Protein AF-W2UZZ5-F1 (afdb_monomer)

Structure (mmCIF, N/CA/C/O backbone):
data_AF-W2UZZ5-F1
#
_entry.id   AF-W2UZZ5-F1
#
loop_
_atom_site.group_PDB
_atom_site.id
_atom_site.type_symbol
_atom_site.label_atom_id
_atom_site.label_alt_id
_atom_site.label_comp_id
_atom_site.label_asym_id
_atom_site.label_entity_id
_atom_site.label_seq_id
_atom_site.pdbx_PDB_ins_code
_atom_site.Cartn_x
_atom_site.Cartn_y
_atom_site.Cartn_z
_atom_site.occupancy
_atom_site.B_iso_or_equiv
_atom_site.auth_seq_id
_atom_site.auth_comp_id
_atom_site.auth_asym_id
_atom_site.auth_atom_id
_atom_site.pdbx_PDB_model_num
ATOM 1 N N . MET A 1 1 ? -10.497 3.905 4.717 1.00 91.19 1 MET A N 1
ATOM 2 C CA . MET A 1 1 ? -10.599 2.902 3.632 1.00 91.19 1 MET A CA 1
ATOM 3 C C . MET A 1 1 ? -9.316 2.923 2.808 1.00 91.19 1 MET A C 1
ATOM 5 O O . MET A 1 1 ? -8.672 3.965 2.759 1.00 91.19 1 MET A O 1
ATOM 9 N N . ILE A 1 2 ? -8.928 1.797 2.211 1.00 92.50 2 ILE A N 1
ATOM 10 C CA . ILE A 1 2 ? -7.803 1.697 1.281 1.00 92.50 2 ILE A CA 1
ATOM 11 C C . ILE A 1 2 ? -8.308 1.258 -0.085 1.00 92.50 2 ILE A C 1
ATOM 13 O O . ILE A 1 2 ? -9.021 0.258 -0.189 1.00 92.50 2 ILE A O 1
ATOM 17 N N . ASP A 1 3 ? -7.843 1.945 -1.117 1.00 92.19 3 ASP A N 1
ATOM 18 C CA . ASP A 1 3 ? -7.995 1.504 -2.497 1.00 92.19 3 ASP A CA 1
ATOM 19 C C . ASP A 1 3 ? -6.686 1.712 -3.273 1.00 92.19 3 ASP A C 1
ATOM 21 O O . ASP A 1 3 ? -5.759 2.375 -2.797 1.00 92.19 3 ASP A O 1
ATOM 25 N N . SER A 1 4 ? -6.553 1.108 -4.449 1.00 92.44 4 SER A N 1
ATOM 26 C CA . SER A 1 4 ? -5.449 1.411 -5.359 1.00 92.44 4 SER A CA 1
ATOM 27 C C . SER A 1 4 ? -5.892 1.411 -6.805 1.00 92.44 4 SER A C 1
ATOM 29 O O . SER A 1 4 ? -6.672 0.564 -7.230 1.00 92.44 4 SER A O 1
ATOM 31 N N . THR A 1 5 ? -5.284 2.290 -7.590 1.00 92.88 5 THR A N 1
ATOM 32 C CA . THR A 1 5 ? -5.426 2.275 -9.044 1.00 92.88 5 THR A CA 1
ATOM 33 C C . THR A 1 5 ? -4.099 1.948 -9.714 1.00 92.88 5 THR A C 1
ATOM 35 O O . THR A 1 5 ? -3.026 2.293 -9.212 1.00 92.88 5 THR A O 1
ATOM 38 N N . ILE A 1 6 ? -4.164 1.252 -10.848 1.00 93.00 6 ILE A N 1
ATOM 39 C CA . ILE A 1 6 ? -2.992 0.913 -11.656 1.00 93.00 6 ILE A CA 1
ATOM 40 C C . ILE A 1 6 ? -2.866 1.945 -12.771 1.00 93.00 6 ILE A C 1
ATOM 42 O O . ILE A 1 6 ? -3.781 2.112 -13.577 1.00 93.00 6 ILE A O 1
ATOM 46 N N . VAL A 1 7 ? -1.700 2.576 -12.864 1.00 93.50 7 VAL A N 1
ATOM 47 C CA . VAL A 1 7 ? -1.356 3.503 -13.944 1.00 93.50 7 VAL A CA 1
ATOM 48 C C . VAL A 1 7 ? -0.288 2.902 -14.846 1.00 93.50 7 VAL A C 1
ATOM 50 O O . VAL A 1 7 ? 0.576 2.140 -14.404 1.00 93.50 7 VAL A O 1
ATOM 53 N N . ARG A 1 8 ? -0.358 3.223 -16.141 1.00 93.44 8 ARG A N 1
ATOM 54 C CA . ARG A 1 8 ? 0.681 2.849 -17.099 1.00 93.44 8 ARG A CA 1
ATOM 55 C C . ARG A 1 8 ? 1.817 3.850 -17.020 1.00 93.44 8 ARG A C 1
ATOM 57 O O . ARG A 1 8 ? 1.595 5.053 -17.094 1.00 93.44 8 ARG A O 1
ATOM 64 N N . GLU A 1 9 ? 3.023 3.322 -16.935 1.00 91.69 9 GLU A N 1
ATOM 65 C CA . GLU A 1 9 ? 4.222 4.135 -16.836 1.00 91.69 9 GLU A CA 1
ATOM 66 C C . GLU A 1 9 ? 4.764 4.511 -18.208 1.00 91.69 9 GLU A C 1
ATOM 68 O O . GLU A 1 9 ? 4.563 3.808 -19.209 1.00 91.69 9 GLU A O 1
ATOM 73 N N . HIS A 1 10 ? 5.485 5.629 -18.250 1.00 89.81 10 HIS A N 1
ATOM 74 C CA . HIS A 1 10 ? 6.186 6.037 -19.457 1.00 89.81 10 HIS A CA 1
ATOM 75 C C . HIS A 1 10 ? 7.271 5.010 -19.822 1.00 89.81 10 HIS A C 1
ATOM 77 O O . HIS A 1 10 ? 7.894 4.405 -18.950 1.00 89.81 10 HIS A O 1
ATOM 83 N N . ALA A 1 11 ? 7.546 4.828 -21.117 1.00 84.56 11 ALA A N 1
ATOM 84 C CA . ALA A 1 11 ? 8.462 3.788 -21.600 1.00 84.56 11 ALA A CA 1
ATOM 85 C C . ALA A 1 11 ? 9.878 3.884 -20.996 1.00 84.56 11 ALA A C 1
ATOM 87 O O . ALA A 1 11 ? 10.548 2.869 -20.829 1.00 84.56 11 ALA A O 1
ATOM 88 N N . CYS A 1 12 ? 10.304 5.094 -20.627 1.00 86.00 12 CYS A N 1
ATOM 89 C CA . CYS A 1 12 ? 11.612 5.357 -20.028 1.00 86.00 12 CYS A CA 1
ATOM 90 C C . CYS A 1 12 ? 11.593 5.443 -18.488 1.00 86.00 12 CYS A C 1
ATOM 92 O O . CYS A 1 12 ? 12.624 5.775 -17.905 1.00 86.00 12 CYS A O 1
ATOM 94 N N . ALA A 1 13 ? 10.464 5.168 -17.818 1.00 86.12 13 ALA A N 1
ATOM 95 C CA . ALA A 1 13 ? 10.300 5.370 -16.370 1.00 86.12 13 ALA A CA 1
ATOM 96 C C . ALA A 1 13 ? 11.282 4.552 -15.513 1.00 86.12 13 ALA A C 1
ATOM 98 O O . ALA A 1 13 ? 11.599 4.927 -14.391 1.00 86.12 13 ALA A O 1
ATOM 99 N N . THR A 1 14 ? 11.810 3.450 -16.043 1.00 81.69 14 THR A N 1
ATOM 100 C CA . THR A 1 14 ? 12.740 2.581 -15.309 1.00 81.69 14 THR A CA 1
ATOM 101 C C . THR A 1 14 ? 14.153 3.144 -15.223 1.00 81.69 14 THR A C 1
ATOM 103 O O . THR A 1 14 ? 14.946 2.667 -14.413 1.00 81.69 14 THR A O 1
ATOM 106 N N . GLY A 1 15 ? 14.488 4.112 -16.084 1.00 79.19 15 GLY A N 1
ATOM 107 C CA . GLY A 1 15 ? 15.838 4.650 -16.220 1.00 79.19 15 GLY A CA 1
ATOM 108 C C . GLY A 1 15 ? 16.922 3.579 -16.420 1.00 79.19 15 GLY A C 1
ATOM 109 O O . GLY A 1 15 ? 16.651 2.437 -16.800 1.00 79.19 15 GLY A O 1
ATOM 110 N N . TYR A 1 16 ? 18.171 3.969 -16.147 1.00 70.62 16 TYR A N 1
ATOM 111 C CA . TYR A 1 16 ? 19.337 3.084 -16.078 1.00 70.62 16 TYR A CA 1
ATOM 112 C C . TYR A 1 16 ? 19.625 2.737 -14.611 1.00 70.62 16 TYR A C 1
ATOM 114 O O . TYR A 1 16 ? 20.363 3.441 -13.925 1.00 70.62 16 TYR A O 1
ATOM 122 N N . GLY A 1 17 ? 19.027 1.663 -14.093 1.00 68.75 17 GLY A N 1
ATOM 123 C CA . GLY A 1 17 ? 19.311 1.204 -12.732 1.00 68.75 17 GLY A CA 1
ATOM 124 C C . GLY A 1 17 ? 18.374 0.108 -12.232 1.00 68.75 17 GLY A C 1
ATOM 125 O O . GLY A 1 17 ? 17.347 -0.178 -12.835 1.00 68.75 17 GLY A O 1
ATOM 126 N N . LYS A 1 18 ? 18.734 -0.514 -11.102 1.00 67.88 18 LYS A N 1
ATOM 127 C CA . LYS A 1 18 ? 17.907 -1.511 -10.390 1.00 67.88 18 LYS A CA 1
ATOM 128 C C . LYS A 1 18 ? 17.262 -0.934 -9.123 1.00 67.88 18 LYS A C 1
ATOM 130 O O . LYS A 1 18 ? 17.114 -1.641 -8.127 1.00 67.88 18 LYS A O 1
ATOM 135 N N . LYS A 1 19 ? 16.937 0.362 -9.109 1.00 70.44 19 LYS A N 1
ATOM 136 C CA . LYS A 1 19 ? 16.255 0.957 -7.955 1.00 70.44 19 LYS A CA 1
ATOM 137 C C . LYS A 1 19 ? 14.797 0.496 -7.913 1.00 70.44 19 LYS A C 1
ATOM 139 O O . LYS A 1 19 ? 14.157 0.319 -8.947 1.00 70.44 19 LYS A O 1
ATOM 144 N N . LYS A 1 20 ? 14.279 0.275 -6.703 1.00 76.06 20 LYS A N 1
ATOM 145 C CA . LYS A 1 20 ? 12.874 -0.080 -6.474 1.00 76.06 20 LYS A CA 1
ATOM 146 C C . LYS A 1 20 ? 12.025 1.194 -6.429 1.00 76.06 20 LYS A C 1
ATOM 148 O O . LYS A 1 20 ? 11.666 1.657 -5.347 1.00 76.06 20 LYS A O 1
ATOM 153 N N . GLU A 1 21 ? 11.703 1.718 -7.607 1.00 83.62 21 GLU A N 1
ATOM 154 C CA . GLU A 1 21 ? 10.878 2.927 -7.801 1.00 83.62 21 GLU A CA 1
ATOM 155 C C . GLU A 1 21 ? 9.363 2.631 -7.792 1.00 83.62 21 GLU A C 1
ATOM 157 O O . GLU A 1 21 ? 8.568 3.396 -8.319 1.00 83.62 21 GLU A O 1
ATOM 162 N N . GLY A 1 22 ? 8.942 1.485 -7.240 1.00 87.81 22 GLY A N 1
ATOM 163 C CA . GLY A 1 22 ? 7.523 1.093 -7.209 1.00 87.81 22 GLY A CA 1
ATOM 164 C C . GLY A 1 22 ? 6.961 0.593 -8.546 1.00 87.81 22 GLY A C 1
ATOM 165 O O . GLY A 1 22 ? 5.757 0.403 -8.685 1.00 87.81 22 GLY A O 1
ATOM 166 N N . LEU A 1 23 ? 7.837 0.334 -9.519 1.00 90.06 23 LEU A N 1
ATOM 167 C CA . LEU A 1 23 ? 7.465 -0.163 -10.839 1.00 90.06 23 LEU A CA 1
ATOM 168 C C . LEU A 1 23 ? 7.146 -1.664 -10.809 1.00 90.06 23 LEU A C 1
ATOM 170 O O . LEU A 1 23 ? 7.950 -2.490 -10.370 1.00 90.06 23 LEU A O 1
ATOM 174 N N . GLY A 1 24 ? 5.997 -2.018 -11.368 1.00 88.56 24 GLY A N 1
ATOM 175 C CA . GLY A 1 24 ? 5.599 -3.370 -11.737 1.00 88.56 24 GLY A CA 1
ATOM 176 C C . GLY A 1 24 ? 5.621 -3.595 -13.253 1.00 88.56 24 GLY A C 1
ATOM 177 O O . GLY A 1 24 ? 5.909 -2.701 -14.054 1.00 88.56 24 GLY A O 1
ATOM 178 N N . ARG A 1 25 ? 5.291 -4.823 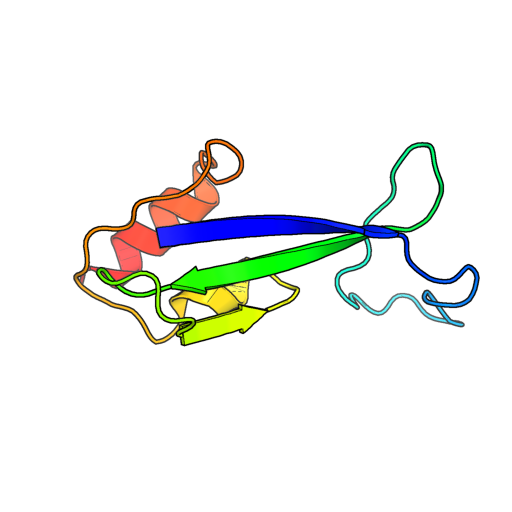-13.663 1.00 87.12 25 ARG A N 1
ATOM 179 C CA . ARG A 1 25 ? 5.090 -5.192 -15.071 1.00 87.12 25 ARG A CA 1
ATOM 180 C C . ARG A 1 25 ? 3.713 -5.803 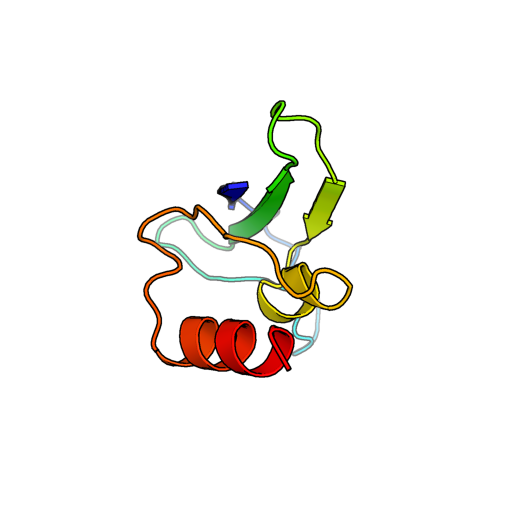-15.276 1.00 87.12 25 ARG A C 1
ATOM 182 O O . ARG A 1 25 ? 3.308 -6.693 -14.534 1.00 87.12 25 ARG A O 1
ATOM 189 N N . SER A 1 26 ? 3.045 -5.377 -16.340 1.00 88.69 26 SER A N 1
ATOM 190 C CA . SER A 1 26 ? 1.827 -5.993 -16.866 1.00 88.69 26 SER A CA 1
ATOM 191 C C . SER A 1 26 ? 2.041 -6.411 -18.327 1.00 88.69 26 SER A C 1
ATOM 193 O O . SER A 1 26 ? 3.098 -6.160 -18.910 1.00 88.69 26 SER A O 1
ATOM 195 N N . LYS A 1 27 ? 1.025 -7.009 -18.964 1.00 87.50 27 LYS A N 1
ATOM 196 C CA . LYS A 1 27 ? 1.083 -7.330 -20.403 1.00 87.50 27 LYS A CA 1
ATOM 197 C C . LYS A 1 27 ? 1.301 -6.089 -21.292 1.00 87.50 27 LYS A C 1
ATOM 199 O O . LYS A 1 27 ? 1.822 -6.235 -22.389 1.00 87.50 27 LYS A O 1
ATOM 204 N N . GLY A 1 28 ? 0.940 -4.885 -20.829 1.00 85.38 28 GLY A N 1
ATOM 205 C CA . GLY A 1 28 ? 1.046 -3.622 -21.582 1.00 85.38 28 GLY A CA 1
ATOM 206 C C . GLY A 1 28 ? 2.348 -2.831 -21.377 1.00 85.38 28 GLY A C 1
ATOM 207 O O . GLY A 1 28 ? 2.448 -1.686 -21.837 1.00 85.38 28 GLY A O 1
ATOM 208 N N . GLY A 1 29 ? 3.325 -3.409 -20.671 1.00 89.12 29 GLY A N 1
ATOM 209 C CA . GLY A 1 29 ? 4.583 -2.758 -20.304 1.00 89.12 29 GLY A CA 1
ATOM 210 C C . GLY A 1 29 ? 4.667 -2.441 -18.810 1.00 89.12 29 GLY A C 1
ATOM 211 O O . GLY A 1 29 ? 4.120 -3.169 -17.978 1.00 89.12 29 GLY A O 1
ATOM 212 N N . PHE A 1 30 ? 5.391 -1.374 -18.471 1.00 92.00 30 PHE A N 1
ATOM 213 C CA . PHE A 1 30 ? 5.564 -0.941 -17.086 1.00 92.00 30 PHE A CA 1
ATOM 214 C C . PHE A 1 30 ? 4.298 -0.288 -16.533 1.00 92.00 30 PHE A C 1
ATOM 216 O O . PHE A 1 30 ? 3.568 0.410 -17.241 1.00 92.00 30 PHE A O 1
ATOM 223 N N . THR A 1 31 ? 4.044 -0.543 -15.257 1.00 93.62 31 THR A N 1
ATOM 224 C CA . THR A 1 31 ? 2.882 -0.035 -14.527 1.00 93.62 31 THR A CA 1
ATOM 225 C C . TH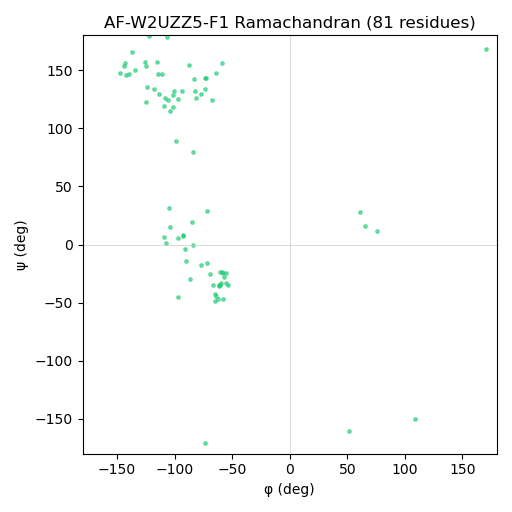R A 1 31 ? 3.271 0.271 -13.094 1.00 93.62 31 THR A C 1
ATOM 227 O O . THR A 1 31 ? 4.122 -0.432 -12.558 1.00 93.62 31 THR A O 1
ATOM 230 N N . SER A 1 32 ? 2.576 1.194 -12.447 1.00 93.19 32 SER A N 1
ATOM 231 C CA . SER A 1 32 ? 2.675 1.415 -11.001 1.00 93.19 32 SER A CA 1
ATOM 232 C C . SER A 1 32 ? 1.299 1.335 -10.367 1.00 93.19 32 SER A C 1
ATOM 234 O O . SER A 1 32 ? 0.282 1.521 -11.041 1.00 93.19 32 SER A O 1
ATOM 236 N N . LYS A 1 33 ? 1.265 1.051 -9.068 1.00 92.19 33 LYS A N 1
ATOM 237 C CA . LYS A 1 33 ? 0.057 1.199 -8.261 1.00 92.19 33 LYS A CA 1
ATOM 238 C C . LYS A 1 33 ? 0.147 2.494 -7.473 1.00 92.19 33 LYS A C 1
ATOM 240 O O . LYS A 1 33 ? 1.168 2.766 -6.854 1.00 92.19 33 LYS A O 1
ATOM 245 N N . ILE A 1 34 ? -0.921 3.279 -7.510 1.00 93.50 34 ILE A N 1
ATOM 246 C CA . ILE A 1 34 ? -1.112 4.420 -6.619 1.00 93.50 34 ILE A CA 1
ATOM 247 C C . ILE A 1 34 ? -2.125 3.970 -5.578 1.00 93.50 34 ILE A C 1
ATOM 249 O O . ILE A 1 34 ? -3.270 3.673 -5.918 1.00 93.50 34 ILE A O 1
ATOM 253 N N . HIS A 1 35 ? -1.683 3.886 -4.332 1.00 93.44 35 HIS A N 1
ATOM 254 C CA . HIS A 1 35 ? -2.486 3.495 -3.186 1.0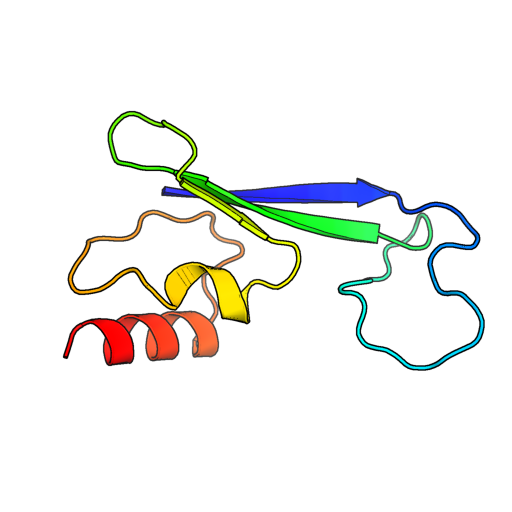0 93.44 35 HIS A CA 1
ATOM 255 C C . HIS A 1 35 ? -3.046 4.753 -2.525 1.00 93.44 35 HIS A C 1
ATOM 257 O O . HIS A 1 35 ? -2.303 5.707 -2.288 1.00 93.44 35 HIS A O 1
ATOM 263 N N . ALA A 1 36 ? -4.341 4.753 -2.234 1.00 93.56 36 ALA A N 1
ATOM 264 C CA . ALA A 1 36 ? -5.033 5.838 -1.560 1.00 93.56 36 ALA A CA 1
ATOM 265 C C . ALA A 1 36 ? -5.507 5.363 -0.188 1.00 93.56 36 ALA A C 1
ATOM 267 O O . ALA A 1 36 ? -6.161 4.325 -0.069 1.00 93.56 36 ALA A O 1
ATOM 268 N N . LEU A 1 37 ? -5.196 6.147 0.837 1.00 93.12 37 LEU A N 1
ATOM 269 C CA . LEU A 1 37 ? -5.743 5.999 2.176 1.00 93.12 37 LEU A CA 1
ATOM 270 C C . LEU A 1 37 ? -6.707 7.148 2.421 1.00 93.12 37 LEU A C 1
ATOM 272 O O . LEU A 1 37 ? -6.324 8.310 2.284 1.00 93.12 37 LEU A O 1
ATOM 276 N N . VAL A 1 38 ? -7.935 6.819 2.799 1.00 92.62 38 VAL A N 1
ATOM 277 C CA . VAL A 1 38 ? -8.983 7.803 3.087 1.00 92.62 38 VAL A CA 1
ATOM 278 C C . VAL A 1 38 ? -9.562 7.598 4.482 1.00 92.62 38 VAL A C 1
ATOM 280 O O . VAL A 1 38 ? -9.538 6.478 5.014 1.00 92.62 38 VAL A O 1
ATOM 283 N N . ASP A 1 39 ? -10.087 8.670 5.067 1.00 91.75 39 ASP A N 1
ATOM 284 C CA . ASP A 1 39 ? -10.792 8.625 6.348 1.00 91.75 39 ASP A CA 1
ATOM 285 C C . ASP A 1 39 ? -12.196 7.992 6.220 1.00 91.75 39 ASP A C 1
ATOM 287 O O . ASP A 1 39 ? -12.551 7.392 5.203 1.00 91.75 39 ASP A O 1
ATOM 291 N N . ALA A 1 40 ? -12.989 8.070 7.291 1.00 90.44 40 ALA A N 1
ATOM 292 C CA . ALA A 1 40 ? -14.353 7.540 7.321 1.00 90.44 40 ALA A CA 1
ATOM 293 C C . ALA A 1 40 ? -15.362 8.360 6.491 1.00 90.44 40 ALA A C 1
ATOM 295 O O . ALA A 1 40 ? -16.447 7.861 6.210 1.00 90.44 40 ALA A O 1
ATOM 296 N N . LEU A 1 41 ? -15.018 9.595 6.119 1.00 92.56 41 LEU A N 1
ATOM 297 C CA . LEU A 1 41 ? -15.811 10.498 5.281 1.00 92.56 41 LEU A CA 1
ATOM 298 C C . LEU A 1 41 ? -15.256 10.579 3.850 1.00 92.56 41 LEU A C 1
ATOM 300 O O . LEU A 1 41 ? -15.613 11.489 3.108 1.00 92.56 41 LEU A O 1
ATOM 304 N N . GLU A 1 42 ? -14.384 9.637 3.477 1.00 88.94 42 GLU A N 1
ATOM 305 C CA . GLU A 1 42 ? -13.755 9.527 2.158 1.00 88.94 42 GLU A CA 1
ATOM 306 C C . GLU A 1 42 ? -12.801 10.682 1.808 1.00 88.94 42 GLU A C 1
ATOM 308 O O . GLU A 1 42 ? -12.376 10.816 0.657 1.00 88.94 42 GLU A O 1
ATOM 313 N N . ASN A 1 43 ? -12.371 11.479 2.792 1.00 93.44 43 ASN A N 1
ATOM 314 C CA . ASN A 1 43 ? -11.343 12.485 2.555 1.00 93.44 43 ASN A CA 1
ATOM 315 C C . ASN A 1 43 ? -9.973 11.807 2.396 1.00 93.44 43 ASN A C 1
ATOM 317 O O . ASN A 1 43 ? -9.608 10.952 3.214 1.00 93.44 43 ASN A O 1
ATOM 321 N N . PRO A 1 44 ? -9.176 12.192 1.386 1.00 92.06 44 PRO A N 1
ATOM 3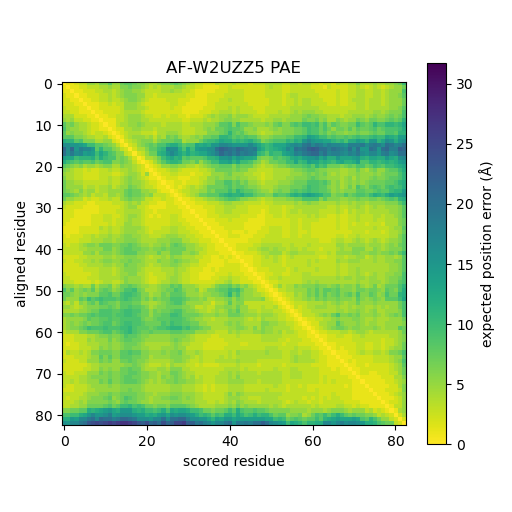22 C CA . PRO A 1 44 ? -7.851 11.630 1.184 1.00 92.06 44 PRO A CA 1
ATOM 323 C C . PRO A 1 44 ? -6.894 12.028 2.307 1.00 92.06 44 PRO A C 1
ATOM 325 O O . PRO A 1 44 ? -6.664 13.207 2.565 1.00 92.06 44 PRO A O 1
ATOM 328 N N . LEU A 1 45 ? -6.304 11.016 2.940 1.00 92.00 45 LEU A N 1
ATOM 329 C CA . LEU A 1 45 ? -5.279 11.159 3.970 1.00 92.00 45 LEU A CA 1
ATOM 330 C C . LEU A 1 45 ? -3.876 11.006 3.382 1.00 92.00 45 LEU A C 1
ATOM 332 O O . LEU A 1 45 ? -2.989 11.795 3.701 1.00 92.00 45 LEU A O 1
ATOM 336 N N . LYS A 1 46 ? -3.658 9.991 2.531 1.00 92.38 46 LYS A N 1
ATOM 337 C CA . LYS A 1 46 ? -2.352 9.716 1.907 1.00 92.38 46 LYS A CA 1
ATOM 338 C C . LYS A 1 46 ? -2.492 9.117 0.511 1.00 92.38 46 LYS A C 1
ATOM 340 O O . LYS A 1 46 ? -3.389 8.314 0.261 1.00 92.38 46 LYS A O 1
ATOM 345 N N . PHE A 1 47 ? -1.530 9.450 -0.350 1.00 92.38 47 PHE A N 1
ATOM 346 C CA . PHE A 1 47 ? -1.285 8.779 -1.625 1.00 92.38 47 PHE A CA 1
ATOM 347 C C . PHE A 1 47 ? 0.157 8.304 -1.682 1.00 92.38 47 PHE A C 1
ATOM 349 O O . PHE A 1 47 ? 1.079 9.108 -1.537 1.00 92.38 47 PHE A O 1
ATOM 356 N N . ILE A 1 48 ? 0.355 7.005 -1.880 1.00 92.25 48 ILE A N 1
ATOM 357 C CA . ILE A 1 48 ? 1.678 6.379 -1.832 1.00 92.25 48 ILE A CA 1
ATOM 358 C C . ILE A 1 48 ? 1.793 5.336 -2.954 1.00 92.25 48 ILE A C 1
ATOM 360 O O . ILE A 1 48 ? 0.812 4.697 -3.321 1.00 92.25 48 ILE A O 1
ATOM 364 N N . ILE A 1 49 ? 2.994 5.159 -3.515 1.00 90.31 49 ILE A N 1
ATOM 365 C CA . ILE A 1 49 ? 3.266 4.140 -4.549 1.00 90.31 49 ILE A CA 1
ATOM 366 C C . ILE A 1 49 ? 3.623 2.772 -3.937 1.00 90.31 49 ILE A C 1
ATOM 368 O O . ILE A 1 49 ? 3.354 1.731 -4.529 1.00 90.31 49 ILE A O 1
ATOM 372 N N . LYS A 1 50 ? 4.226 2.753 -2.745 1.00 81.31 50 LYS A N 1
ATOM 373 C CA . LYS A 1 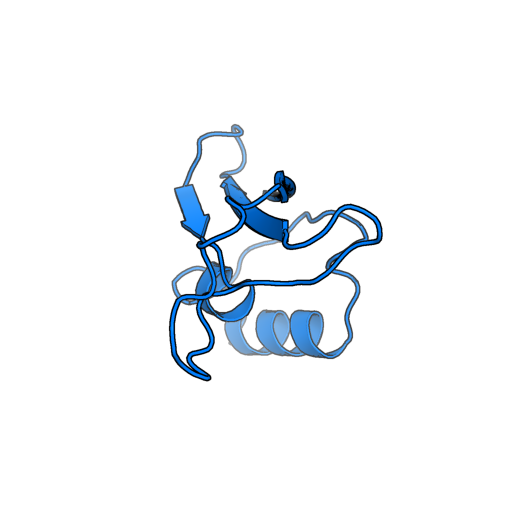50 ? 4.584 1.531 -2.014 1.00 81.31 50 LYS A CA 1
ATOM 374 C C . LYS A 1 50 ? 3.585 1.230 -0.902 1.00 81.31 50 LYS A C 1
ATOM 376 O O . LYS A 1 50 ? 3.463 1.987 0.049 1.00 81.31 50 LYS A O 1
ATOM 381 N N . GLU A 1 51 ? 2.923 0.085 -0.988 1.00 76.06 51 GLU A N 1
ATOM 382 C CA . GLU A 1 51 ? 1.947 -0.372 0.011 1.00 76.06 51 GLU A CA 1
ATOM 383 C C . GLU A 1 51 ? 2.493 -0.394 1.452 1.00 76.06 51 GLU A C 1
ATOM 385 O O . GLU A 1 51 ? 1.764 -0.090 2.391 1.00 76.06 51 GLU A O 1
ATOM 390 N N . GLU A 1 52 ? 3.780 -0.711 1.614 1.00 75.31 52 GLU A N 1
ATOM 391 C CA . GLU A 1 52 ? 4.475 -0.851 2.903 1.00 75.31 52 GLU A CA 1
ATOM 392 C C . GLU A 1 52 ? 4.445 0.434 3.751 1.00 75.31 52 GLU A C 1
ATOM 394 O O . GLU A 1 52 ? 4.323 0.354 4.970 1.00 75.31 52 GLU A O 1
ATOM 399 N N . ASP A 1 53 ? 4.469 1.607 3.114 1.00 81.06 53 ASP A N 1
ATOM 400 C CA . ASP A 1 53 ? 4.557 2.903 3.805 1.00 81.06 53 ASP A CA 1
ATOM 401 C C . ASP A 1 53 ? 3.159 3.485 4.119 1.00 81.06 53 ASP A C 1
ATOM 403 O O . ASP A 1 53 ? 3.017 4.544 4.737 1.00 81.06 53 ASP A O 1
ATOM 407 N N . LEU A 1 54 ? 2.085 2.814 3.678 1.00 85.38 54 LEU A N 1
ATOM 408 C CA . LEU A 1 54 ? 0.729 3.363 3.727 1.00 85.38 54 LEU A CA 1
ATOM 409 C C . LEU A 1 54 ? 0.209 3.554 5.160 1.00 85.38 54 LEU A C 1
ATOM 411 O O . LEU A 1 54 ? -0.511 4.516 5.432 1.00 85.38 54 LEU A O 1
ATOM 415 N N . MET A 1 55 ? 0.584 2.652 6.069 1.00 84.81 55 MET A N 1
ATOM 416 C CA . MET A 1 55 ? 0.019 2.547 7.422 1.00 84.81 55 MET A CA 1
ATOM 417 C C . MET A 1 55 ? 0.964 2.977 8.545 1.00 84.81 55 MET A C 1
ATOM 419 O O . MET A 1 55 ? 0.606 2.842 9.709 1.00 84.81 55 MET A O 1
ATOM 423 N N . GLU A 1 56 ? 2.135 3.529 8.225 1.00 81.25 56 GLU A N 1
ATOM 424 C CA . GLU A 1 56 ? 3.196 3.808 9.209 1.00 81.25 56 GLU A CA 1
ATOM 425 C C . GLU A 1 56 ? 2.731 4.692 10.392 1.00 81.25 56 GLU A C 1
ATOM 427 O O . GLU A 1 56 ? 3.128 4.471 11.536 1.00 81.25 56 GLU A O 1
ATOM 432 N N . ASP A 1 57 ? 1.793 5.614 10.139 1.00 83.12 57 ASP A N 1
ATOM 433 C CA . ASP A 1 57 ? 1.268 6.565 11.133 1.00 83.12 57 ASP A CA 1
ATOM 434 C C . ASP A 1 57 ? -0.170 6.271 11.600 1.00 83.12 57 ASP A C 1
ATOM 436 O O . ASP A 1 57 ? -0.732 7.042 12.381 1.00 83.12 57 ASP A O 1
ATOM 440 N N . ILE A 1 58 ? -0.811 5.198 11.117 1.00 83.62 58 ILE A N 1
ATOM 441 C CA . ILE A 1 58 ? -2.208 4.877 11.457 1.00 83.62 58 ILE A CA 1
ATOM 442 C C . ILE A 1 58 ? -2.248 3.650 12.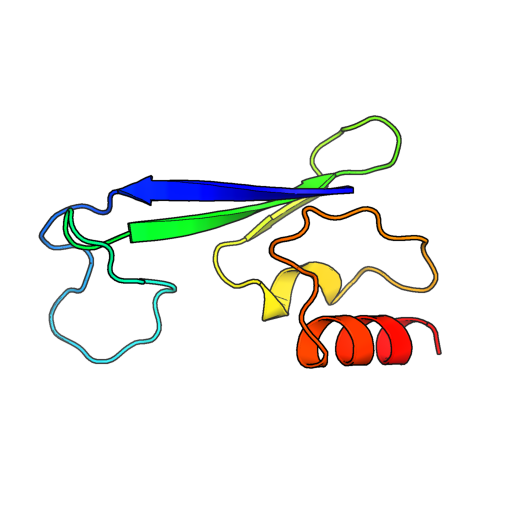368 1.00 83.62 58 ILE A C 1
ATOM 444 O O . ILE A 1 58 ? -1.839 2.559 11.982 1.00 83.62 58 ILE A O 1
ATOM 448 N N . LYS A 1 59 ? -2.788 3.821 13.581 1.00 85.50 59 LYS A N 1
ATOM 449 C CA . LYS A 1 59 ? -2.816 2.784 14.625 1.00 85.50 59 LYS A CA 1
ATOM 450 C C . LYS A 1 59 ? -4.174 2.675 15.296 1.00 85.50 59 LYS A C 1
ATOM 452 O O . LYS A 1 59 ? -4.891 3.666 15.407 1.00 85.50 59 LYS A O 1
ATOM 457 N N . GLY A 1 60 ? -4.512 1.471 15.757 1.00 85.56 60 GLY A N 1
ATOM 458 C CA . GLY A 1 60 ? -5.725 1.229 16.548 1.00 85.56 60 GLY A CA 1
ATOM 459 C C . GLY A 1 60 ? -7.040 1.559 15.828 1.00 85.56 60 GLY A C 1
ATOM 460 O O . GLY A 1 60 ? -8.021 1.910 16.478 1.00 85.56 60 GLY A O 1
ATOM 461 N N . THR A 1 61 ? -7.073 1.475 14.495 1.00 87.69 61 THR A N 1
ATOM 462 C CA . THR A 1 61 ? -8.274 1.765 13.697 1.00 87.69 61 THR A CA 1
ATOM 463 C C . THR A 1 61 ? -8.780 0.524 12.974 1.00 87.69 61 THR A C 1
ATOM 465 O O . THR A 1 61 ? -8.037 -0.424 12.723 1.00 87.69 61 THR A O 1
ATOM 468 N N . THR A 1 62 ? -10.066 0.529 12.624 1.00 89.44 62 THR A N 1
ATOM 469 C CA . THR A 1 62 ? -10.622 -0.475 11.714 1.00 89.44 62 THR A CA 1
ATOM 470 C C . THR A 1 62 ? -10.323 -0.069 10.277 1.00 89.44 62 THR A C 1
ATOM 472 O O . THR A 1 62 ? -10.670 1.031 9.848 1.00 89.44 62 THR A O 1
ATOM 475 N N . VAL A 1 63 ? -9.705 -0.974 9.524 1.00 89.19 63 VAL A N 1
ATOM 476 C CA . VAL A 1 63 ? -9.322 -0.747 8.130 1.00 89.19 63 VAL A CA 1
ATOM 477 C C . VAL A 1 63 ? -10.262 -1.517 7.208 1.00 89.19 63 VAL A C 1
ATOM 479 O O . VAL A 1 63 ? -10.397 -2.732 7.310 1.00 89.19 63 VAL A O 1
ATOM 482 N N . ILE A 1 64 ? -10.885 -0.797 6.277 1.00 91.94 64 ILE A N 1
ATOM 483 C CA . ILE A 1 64 ? -11.612 -1.369 5.137 1.00 91.94 64 ILE A CA 1
ATOM 484 C C . ILE A 1 64 ? -10.697 -1.243 3.922 1.00 91.94 64 ILE A C 1
ATOM 486 O O . ILE A 1 64 ? -10.196 -0.147 3.675 1.00 91.94 64 ILE A O 1
ATOM 490 N N . ALA A 1 65 ? -10.469 -2.323 3.180 1.00 91.12 65 ALA A N 1
ATOM 491 C CA . ALA A 1 65 ? -9.573 -2.335 2.025 1.00 91.12 65 ALA A CA 1
ATOM 492 C C . ALA A 1 65 ? -10.113 -3.229 0.903 1.00 91.12 65 ALA A C 1
ATOM 494 O O . ALA A 1 65 ? -10.873 -4.164 1.169 1.00 91.12 65 ALA A O 1
ATOM 495 N N . ASP A 1 66 ? -9.694 -2.958 -0.335 1.00 90.38 66 ASP A N 1
ATOM 496 C CA . ASP A 1 66 ? -9.964 -3.846 -1.469 1.00 90.38 66 ASP A CA 1
ATOM 497 C C . ASP A 1 66 ? -9.392 -5.263 -1.237 1.00 90.38 66 ASP A C 1
ATOM 499 O O . ASP A 1 66 ? -8.417 -5.466 -0.504 1.00 90.38 66 ASP A O 1
ATOM 503 N N . LYS A 1 67 ? -9.962 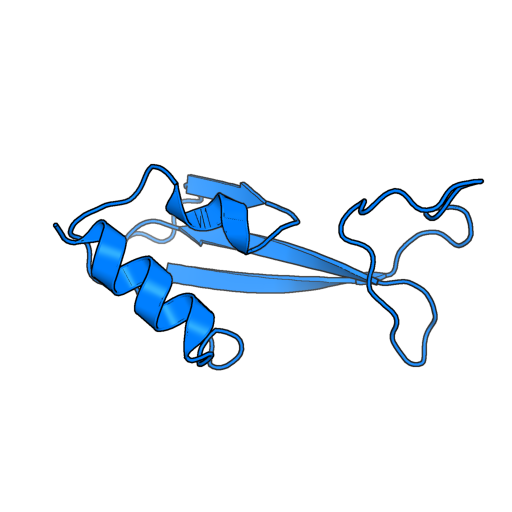-6.266 -1.912 1.00 90.31 67 LYS A N 1
ATOM 504 C CA . LYS A 1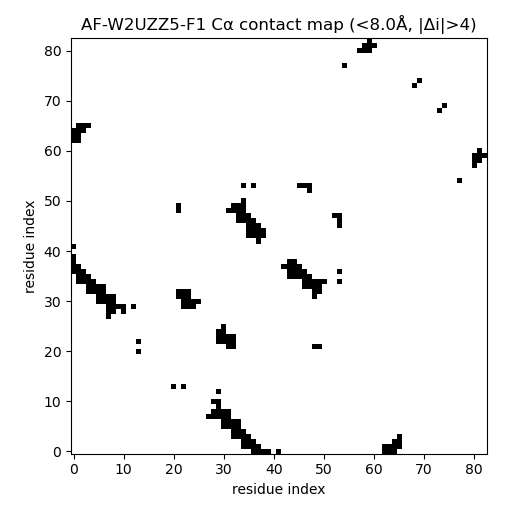 67 ? -9.526 -7.668 -1.835 1.00 90.31 67 LYS A CA 1
ATOM 505 C C . LYS A 1 67 ? -8.056 -7.849 -2.228 1.00 90.31 67 LYS A C 1
ATOM 507 O O . LYS A 1 67 ? -7.420 -8.804 -1.786 1.00 90.31 67 LYS A O 1
ATOM 512 N N . GLY A 1 68 ? -7.490 -6.940 -3.024 1.00 88.12 68 GLY A N 1
ATOM 513 C CA . GLY A 1 68 ? -6.058 -6.925 -3.331 1.00 88.12 68 GLY A CA 1
ATOM 514 C C . GLY A 1 68 ? -5.143 -6.886 -2.096 1.00 88.12 68 GLY A C 1
ATOM 515 O O . GLY A 1 68 ? -4.021 -7.380 -2.178 1.00 88.12 68 GLY A O 1
ATOM 516 N N . TYR A 1 69 ? -5.633 -6.381 -0.959 1.00 89.88 69 TYR A N 1
ATOM 517 C CA . TYR A 1 69 ? -4.895 -6.258 0.305 1.00 89.88 69 TYR A CA 1
ATOM 518 C C . TYR A 1 69 ? -5.080 -7.463 1.250 1.00 89.88 69 TYR A C 1
ATOM 520 O O . TYR A 1 69 ? -4.605 -7.460 2.384 1.00 89.88 69 TYR A O 1
ATOM 528 N N . ASP A 1 70 ? -5.729 -8.540 0.793 1.00 91.38 70 ASP A N 1
ATOM 529 C CA . ASP A 1 70 ? -5.972 -9.797 1.527 1.00 91.38 70 ASP A CA 1
ATOM 530 C C . ASP A 1 70 ? -4.680 -10.644 1.703 1.00 91.38 70 ASP A C 1
ATOM 532 O O . ASP A 1 70 ? -4.695 -11.871 1.770 1.00 91.38 70 ASP A O 1
ATOM 536 N N . SER A 1 71 ? -3.498 -10.031 1.762 1.00 91.69 71 SER A N 1
ATOM 537 C CA . SER A 1 71 ? -2.260 -10.787 1.971 1.00 91.69 71 SER A CA 1
ATOM 538 C C . SER A 1 71 ? -2.029 -11.058 3.463 1.00 91.69 71 SER A C 1
ATOM 540 O O . SER A 1 71 ? -2.289 -10.214 4.322 1.00 91.69 71 SER A O 1
ATOM 542 N N . LYS A 1 72 ? -1.511 -12.246 3.809 1.00 92.88 72 LYS A N 1
ATOM 543 C CA . LYS A 1 72 ? -1.164 -12.578 5.207 1.00 92.88 72 LYS A CA 1
ATOM 544 C C . LYS A 1 72 ? -0.107 -11.623 5.774 1.00 92.88 72 LYS A C 1
ATOM 546 O O . LYS A 1 72 ? -0.148 -11.290 6.950 1.00 92.88 72 LYS A O 1
ATOM 551 N N . ILE A 1 73 ? 0.823 -11.183 4.927 1.00 90.06 73 ILE A N 1
ATOM 552 C CA . ILE A 1 73 ? 1.891 -10.247 5.295 1.00 90.06 73 ILE A CA 1
ATOM 553 C C . ILE A 1 73 ? 1.289 -8.894 5.683 1.00 90.06 73 ILE A C 1
ATOM 555 O O . ILE A 1 73 ? 1.604 -8.383 6.754 1.00 90.06 73 ILE A O 1
ATOM 559 N N . PHE A 1 74 ? 0.383 -8.361 4.859 1.00 88.25 74 PHE A N 1
ATOM 560 C CA . PHE A 1 74 ? -0.270 -7.081 5.122 1.00 88.25 74 PHE A CA 1
ATOM 561 C C . PHE A 1 74 ? -1.138 -7.133 6.383 1.00 88.25 74 PHE A C 1
ATOM 563 O O . PHE A 1 74 ? -1.025 -6.265 7.243 1.00 88.25 74 PHE A O 1
ATOM 570 N N . ARG A 1 75 ? -1.923 -8.202 6.569 1.00 88.75 75 ARG A N 1
ATOM 571 C CA . ARG A 1 75 ? -2.700 -8.400 7.805 1.00 88.75 75 ARG A CA 1
ATOM 572 C C . ARG A 1 75 ? -1.831 -8.435 9.057 1.00 88.75 75 ARG A C 1
ATOM 574 O O . ARG A 1 75 ? -2.117 -7.721 10.007 1.00 88.75 75 ARG A O 1
ATOM 581 N N . ASN A 1 76 ? -0.738 -9.196 9.034 1.00 90.00 76 ASN A N 1
ATOM 582 C CA . ASN A 1 76 ? 0.190 -9.243 10.164 1.00 90.00 76 ASN A CA 1
ATOM 583 C C . ASN A 1 76 ? 0.805 -7.862 10.455 1.00 90.00 76 ASN A C 1
ATOM 585 O O . ASN A 1 76 ? 1.060 -7.533 11.612 1.00 90.00 76 ASN A O 1
ATOM 589 N N . HIS A 1 77 ? 1.072 -7.059 9.420 1.00 87.25 77 HIS A N 1
ATOM 590 C CA . HIS A 1 77 ? 1.555 -5.690 9.590 1.00 87.25 77 HIS A CA 1
ATOM 591 C C . HIS A 1 77 ? 0.505 -4.800 10.274 1.00 87.25 77 HIS A C 1
ATOM 593 O O . HIS A 1 77 ? 0.847 -4.072 11.203 1.00 87.25 77 HIS A O 1
ATOM 599 N N . LEU A 1 78 ? -0.771 -4.920 9.889 1.00 86.19 78 LEU A N 1
ATOM 600 C CA . LEU A 1 78 ? -1.876 -4.225 10.554 1.00 86.19 78 LEU A CA 1
ATOM 601 C C . LEU A 1 78 ? -2.023 -4.648 12.022 1.00 86.19 78 LEU A C 1
ATOM 603 O O . LEU A 1 78 ? -2.096 -3.780 12.885 1.00 86.19 78 LEU A O 1
ATOM 607 N N . ASP A 1 79 ? -1.991 -5.949 12.321 1.00 86.06 79 ASP A N 1
ATOM 608 C CA . ASP A 1 79 ? -2.149 -6.464 13.690 1.00 86.06 79 ASP A CA 1
ATOM 609 C C . ASP A 1 79 ? -1.043 -5.965 14.636 1.00 86.06 79 ASP A C 1
ATOM 611 O O . ASP A 1 79 ? -1.290 -5.676 15.808 1.00 86.06 79 ASP A O 1
ATOM 615 N N . ASN A 1 80 ? 0.184 -5.811 14.128 1.00 81.94 80 ASN A N 1
ATOM 616 C CA . ASN A 1 80 ? 1.292 -5.245 14.900 1.00 81.94 80 ASN A CA 1
ATOM 617 C C . ASN A 1 80 ? 1.122 -3.742 15.182 1.00 81.94 80 ASN A C 1
ATOM 619 O O . ASN A 1 80 ? 1.651 -3.262 16.181 1.00 81.94 80 ASN A O 1
ATOM 623 N N . ASN A 1 81 ? 0.368 -3.018 14.349 1.00 72.25 81 ASN A N 1
ATOM 624 C CA . ASN A 1 81 ? 0.055 -1.594 14.523 1.00 72.25 81 ASN A CA 1
ATOM 625 C C . ASN A 1 81 ? -1.144 -1.334 15.459 1.00 72.25 81 ASN A C 1
ATOM 627 O O . ASN A 1 81 ? -1.505 -0.179 15.690 1.00 72.25 81 ASN A O 1
ATOM 631 N N . VAL A 1 82 ? -1.773 -2.381 16.007 1.00 61.66 82 VAL A N 1
ATOM 632 C CA . VAL A 1 82 ? -2.858 -2.265 17.002 1.00 61.66 82 VAL A CA 1
ATOM 633 C C . VAL A 1 82 ? -2.325 -2.259 18.447 1.00 61.66 82 VAL A C 1
ATOM 635 O O . VAL A 1 82 ? -3.064 -1.888 19.356 1.00 61.66 82 VAL A O 1
ATOM 638 N N . LYS A 1 83 ? -1.059 -2.641 18.671 1.00 48.69 83 LYS A N 1
ATOM 639 C CA . LYS A 1 83 ? -0.422 -2.645 20.001 1.00 48.69 83 LYS A CA 1
ATOM 640 C C . LYS A 1 83 ? 0.105 -1.281 20.434 1.00 48.69 83 LYS A C 1
ATOM 642 O O . LYS A 1 83 ? 0.662 -0.553 19.582 1.00 48.69 83 LYS A O 1
#

Organism: NCBI:txid1401685

pLDDT: mean 86.69, std 7.99, range [48.69, 93.62]

Mean predicted aligned error: 5.17 Å

Secondary structure (DSSP, 8-state):
-EEEEEEEPPTTTT-SS----SEEEETTEEEEEEEEEE-TT--EEEEESSGGGTTTT--S----B-GGG--HHHHHHHHHTT-

Solvent-accessible surface area (backbone atoms only — not comparable to full-atom values): 5260 Å² total; per-residue (Å²): 61,39,48,71,49,81,45,79,48,62,95,66,71,68,67,95,66,89,73,90,81,47,73,46,79,54,98,91,42,49,25,34,44,44,34,39,35,27,46,98,84,66,48,80,74,47,76,40,55,51,77,84,67,71,53,80,88,60,60,74,70,92,81,50,64,48,77,90,62,74,42,72,68,54,48,54,54,53,61,61,38,56,111

Nearest PDB structures (foldseek):
  1ijh-assembly1_A  TM=5.817E-01  e=2.682E+00  Streptomyces sp.
  2k4n-assembly1_A  TM=3.786E-01  e=5.837E+00  Pyrococcus furiosus
  1wid-assembly1_A  TM=2.004E-01  e=1.818E+00  Arabidopsis thaliana

Sequence (83 aa):
MIDSTIVREHACATGYGKKKEGLGRSKGGFTSKIHALVDALENPLKFIIKEEDLMEDIKGTTVIADKGYDSKIFRNHLDNNVK

Foldseek 3Di:
DKDKDKDADDQCVVPPDDDPPQWDADPVGIIFIWMFDADPVRHTDDTDRDPVVPCPPPALDDDDYDPVQVDPVNVVVRVVRHD

Radius of gyration: 14.42 Å; Cα contacts (8 Å, |Δi|>4): 110; chains: 1; bounding box: 35×25×42 Å